Protein AF-A0A948EGP9-F1 (afdb_monomer_lite)

Structure (mmCIF, N/CA/C/O backbone):
data_AF-A0A948EGP9-F1
#
_entry.id   AF-A0A948EGP9-F1
#
loop_
_atom_site.group_PDB
_atom_site.id
_atom_site.type_symbol
_atom_site.label_atom_id
_atom_site.label_alt_id
_atom_site.label_comp_id
_atom_site.label_asym_id
_atom_site.label_entity_id
_atom_site.label_seq_id
_atom_site.pdbx_PDB_ins_code
_atom_site.Cartn_x
_atom_site.Cartn_y
_atom_site.Cartn_z
_atom_site.occupancy
_atom_site.B_iso_or_equiv
_atom_site.auth_seq_id
_atom_site.auth_comp_id
_atom_site.auth_asym_id
_atom_site.auth_atom_id
_atom_site.pdbx_PDB_model_num
ATOM 1 N N . MET A 1 1 ? 43.676 37.300 -7.408 1.00 57.22 1 MET A N 1
ATOM 2 C CA . MET A 1 1 ? 42.963 36.476 -6.403 1.00 57.22 1 MET A CA 1
ATOM 3 C C . MET A 1 1 ? 41.833 37.246 -5.714 1.00 57.22 1 MET A C 1
ATOM 5 O O . MET A 1 1 ? 40.817 36.639 -5.424 1.00 57.22 1 MET A O 1
ATOM 9 N N . GLU A 1 2 ? 41.939 38.569 -5.544 1.00 65.25 2 GLU A N 1
ATOM 10 C CA . GLU A 1 2 ? 40.923 39.409 -4.878 1.00 65.25 2 GLU A CA 1
ATOM 11 C C . GLU A 1 2 ? 39.517 39.390 -5.524 1.00 65.25 2 GLU A C 1
ATOM 13 O O . GLU A 1 2 ? 38.510 39.351 -4.822 1.00 65.25 2 GLU A O 1
ATOM 18 N N . ASN A 1 3 ? 39.428 39.345 -6.858 1.00 68.00 3 ASN A N 1
ATOM 19 C CA . ASN A 1 3 ? 38.135 39.358 -7.559 1.00 68.00 3 ASN A CA 1
ATOM 20 C C . ASN A 1 3 ? 37.352 38.046 -7.408 1.00 68.00 3 ASN A C 1
ATOM 22 O O . ASN A 1 3 ? 36.128 38.075 -7.380 1.00 68.00 3 ASN A O 1
ATOM 26 N N . GLN A 1 4 ? 38.04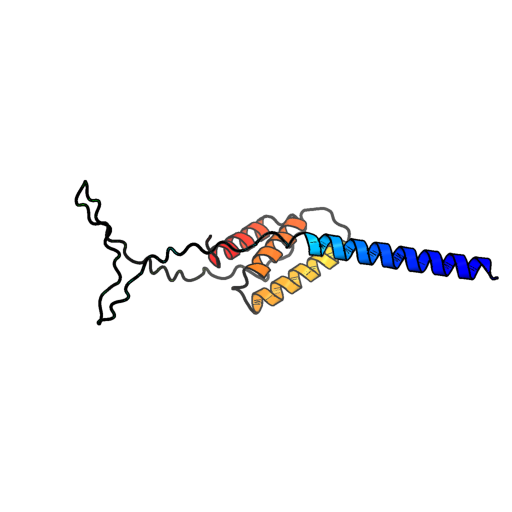2 36.911 -7.248 1.00 71.62 4 GLN A N 1
ATOM 27 C CA . GLN A 1 4 ? 37.381 35.618 -7.043 1.00 71.62 4 GLN A CA 1
ATOM 28 C C . GLN A 1 4 ? 36.738 35.544 -5.655 1.00 71.62 4 GLN A C 1
ATOM 30 O O . GLN A 1 4 ? 35.602 35.103 -5.528 1.00 71.62 4 GLN A O 1
ATOM 35 N N . THR A 1 5 ? 37.402 36.075 -4.624 1.00 74.94 5 THR A N 1
ATOM 36 C CA . THR A 1 5 ? 36.837 36.150 -3.269 1.00 74.94 5 THR A CA 1
ATOM 37 C C . THR A 1 5 ? 35.601 37.054 -3.219 1.00 74.94 5 THR A C 1
ATOM 39 O O . THR A 1 5 ? 34.613 36.706 -2.577 1.00 74.94 5 THR A O 1
ATOM 42 N N . LYS A 1 6 ? 35.608 38.179 -3.949 1.00 74.00 6 LYS A N 1
ATOM 43 C CA . LYS A 1 6 ? 34.441 39.074 -4.060 1.00 74.00 6 LYS A CA 1
ATOM 44 C C . LYS A 1 6 ? 33.263 38.394 -4.767 1.00 74.00 6 LYS A C 1
ATOM 46 O O . LYS A 1 6 ? 32.138 38.497 -4.289 1.00 74.00 6 LYS A O 1
ATOM 51 N N . ILE A 1 7 ? 33.520 37.651 -5.846 1.00 80.38 7 ILE A N 1
ATOM 52 C CA . ILE A 1 7 ? 32.484 36.901 -6.576 1.00 80.38 7 ILE A CA 1
ATOM 53 C C . ILE A 1 7 ? 31.868 35.806 -5.687 1.00 80.38 7 ILE A C 1
ATOM 55 O O . ILE A 1 7 ? 30.644 35.707 -5.616 1.00 80.38 7 ILE A O 1
ATOM 59 N N . THR A 1 8 ? 32.670 35.051 -4.929 1.00 80.31 8 THR A N 1
ATOM 60 C CA . THR A 1 8 ? 32.153 34.010 -4.018 1.00 80.31 8 THR A CA 1
ATOM 61 C C . THR A 1 8 ? 31.292 34.589 -2.888 1.00 80.31 8 THR A C 1
ATOM 63 O O . THR A 1 8 ? 30.256 34.016 -2.544 1.00 80.31 8 THR A O 1
ATOM 66 N N . ILE A 1 9 ? 31.666 35.750 -2.337 1.00 85.06 9 ILE A N 1
ATOM 67 C CA . ILE A 1 9 ? 30.874 36.427 -1.296 1.00 85.06 9 ILE A CA 1
ATOM 68 C C . ILE A 1 9 ? 29.524 36.892 -1.860 1.00 85.06 9 ILE A C 1
ATOM 70 O O . ILE A 1 9 ? 28.495 36.682 -1.219 1.00 85.06 9 ILE A O 1
ATOM 74 N N . ILE A 1 10 ? 29.505 37.449 -3.077 1.00 85.12 10 ILE A N 1
ATOM 75 C CA . ILE A 1 10 ? 28.267 37.899 -3.736 1.00 85.12 10 ILE A CA 1
ATOM 76 C C . ILE A 1 10 ? 27.328 36.717 -4.016 1.00 85.12 10 ILE A C 1
ATOM 78 O O . ILE A 1 10 ? 26.131 36.817 -3.751 1.00 85.12 10 ILE A O 1
ATOM 82 N N . ILE A 1 11 ? 27.857 35.583 -4.487 1.00 85.12 11 ILE A N 1
ATOM 83 C CA . ILE A 1 11 ? 27.057 34.377 -4.756 1.00 85.12 11 ILE A CA 1
ATOM 84 C C . ILE A 1 11 ? 26.462 33.818 -3.458 1.00 85.12 11 ILE A C 1
ATOM 86 O O . ILE A 1 11 ? 25.275 33.499 -3.411 1.00 85.12 11 ILE A O 1
ATOM 90 N N . THR A 1 12 ? 27.254 33.753 -2.385 1.00 85.94 12 THR A N 1
ATOM 91 C CA . THR A 1 12 ? 26.775 33.258 -1.084 1.00 85.94 12 THR A CA 1
ATOM 92 C C . THR A 1 12 ? 25.673 34.162 -0.515 1.00 85.94 12 THR A C 1
ATOM 94 O O . THR A 1 12 ? 24.657 33.669 -0.028 1.00 85.94 12 THR A O 1
ATOM 97 N N . ALA A 1 13 ? 25.820 35.485 -0.641 1.00 87.19 13 ALA A N 1
ATOM 98 C CA . ALA A 1 13 ? 24.800 36.441 -0.215 1.00 87.19 13 ALA A CA 1
ATOM 99 C C . ALA A 1 13 ? 23.496 36.306 -1.024 1.00 87.19 13 ALA A C 1
ATOM 101 O O . ALA A 1 13 ? 22.409 36.335 -0.448 1.00 87.19 13 ALA A O 1
ATOM 102 N N . LEU A 1 14 ? 23.593 36.089 -2.341 1.00 89.19 14 LEU A N 1
ATOM 103 C CA . LEU A 1 14 ? 22.437 35.863 -3.218 1.00 89.19 14 LEU A CA 1
ATOM 104 C C . LEU A 1 14 ? 21.647 34.604 -2.836 1.00 89.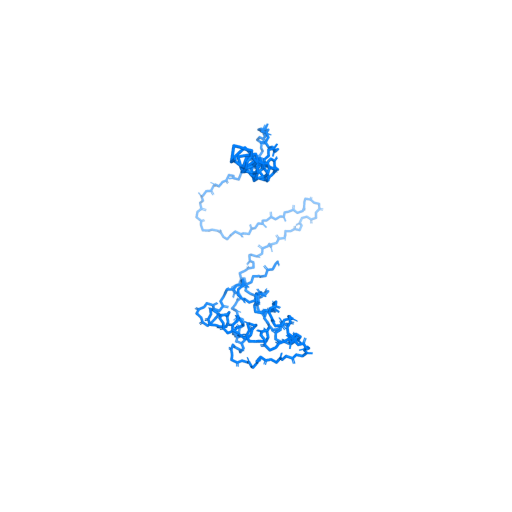19 14 LEU A C 1
ATOM 106 O O . LEU A 1 14 ? 20.418 34.637 -2.814 1.00 89.19 14 LEU A O 1
ATOM 110 N N . ILE A 1 15 ? 22.337 33.518 -2.482 1.00 88.56 15 ILE A N 1
ATOM 111 C CA . ILE A 1 15 ? 21.699 32.262 -2.061 1.00 88.56 15 ILE A CA 1
ATOM 112 C C . ILE A 1 15 ? 20.935 32.450 -0.741 1.00 88.56 15 ILE A C 1
ATOM 114 O O . ILE A 1 15 ? 19.804 31.985 -0.618 1.00 88.56 15 ILE A O 1
ATOM 118 N N . ILE A 1 16 ? 21.503 33.182 0.224 1.00 87.88 16 ILE A N 1
ATOM 119 C CA . ILE A 1 16 ? 20.842 33.454 1.512 1.00 87.88 16 ILE A CA 1
ATOM 120 C C . ILE A 1 16 ? 19.586 34.314 1.319 1.00 87.88 16 ILE A C 1
ATOM 122 O O . ILE A 1 16 ? 18.565 34.051 1.950 1.00 87.88 16 ILE A O 1
ATOM 126 N N . ILE A 1 17 ? 19.626 35.301 0.418 1.00 85.69 17 ILE A N 1
ATOM 127 C CA . ILE A 1 17 ? 18.463 36.145 0.102 1.00 85.69 17 ILE A CA 1
ATOM 128 C C . ILE A 1 17 ? 17.358 35.325 -0.576 1.00 85.69 17 ILE A C 1
ATOM 130 O O . ILE A 1 17 ? 16.188 35.485 -0.232 1.00 85.69 17 ILE A O 1
ATOM 134 N N . LEU A 1 18 ? 17.711 34.417 -1.490 1.00 83.12 18 LEU A N 1
ATOM 135 C CA . LEU A 1 18 ? 16.743 33.535 -2.150 1.00 83.12 18 LEU A CA 1
ATOM 136 C C . LEU A 1 18 ? 16.077 32.569 -1.162 1.00 83.12 18 LEU A C 1
ATOM 138 O O . LEU A 1 18 ? 14.856 32.428 -1.179 1.00 83.12 18 LEU A O 1
ATOM 142 N N . ILE A 1 19 ? 16.852 31.952 -0.265 1.00 81.56 19 ILE A N 1
ATOM 143 C CA . ILE A 1 19 ? 16.320 31.041 0.762 1.00 81.56 19 ILE A CA 1
ATOM 144 C C . ILE A 1 19 ? 15.471 31.814 1.782 1.00 81.56 19 ILE A C 1
ATOM 146 O O . ILE A 1 19 ? 14.368 31.385 2.117 1.00 81.56 19 ILE A O 1
ATOM 150 N N . GLY A 1 20 ? 15.941 32.979 2.238 1.00 76.81 20 GLY A N 1
ATOM 151 C CA . GLY A 1 20 ? 15.199 33.837 3.163 1.00 76.81 20 GLY A CA 1
ATOM 152 C C . GLY A 1 20 ? 13.883 34.349 2.571 1.00 76.81 20 GLY A C 1
ATOM 153 O O . GLY A 1 20 ? 12.856 34.330 3.248 1.00 76.81 20 GLY A O 1
ATOM 154 N N . GLY A 1 21 ? 13.884 34.737 1.292 1.00 79.50 21 GLY A N 1
ATOM 155 C CA . GLY A 1 21 ? 12.678 35.144 0.568 1.00 79.50 21 GLY A CA 1
ATOM 156 C C . GLY A 1 21 ? 11.687 33.996 0.365 1.00 79.50 21 GLY A C 1
ATOM 157 O O . GLY A 1 21 ? 10.483 34.193 0.520 1.00 79.50 21 GLY A O 1
ATOM 158 N N . TYR A 1 22 ? 12.183 32.787 0.088 1.00 79.69 22 TYR A N 1
ATOM 159 C CA . TYR A 1 22 ? 11.342 31.598 -0.064 1.00 79.69 22 TYR A CA 1
ATOM 160 C C . TYR A 1 22 ? 10.614 31.236 1.242 1.00 79.69 22 TYR A C 1
ATOM 162 O O . TYR A 1 22 ? 9.406 31.008 1.227 1.00 79.69 22 TYR A O 1
ATOM 170 N N . ILE A 1 23 ? 11.314 31.271 2.382 1.00 71.62 23 ILE A N 1
ATOM 171 C CA . ILE A 1 23 ? 10.721 30.991 3.704 1.00 71.62 23 ILE A CA 1
ATOM 172 C C . ILE A 1 23 ? 9.746 32.103 4.128 1.00 71.62 23 ILE A C 1
ATOM 174 O O . ILE A 1 23 ? 8.704 31.827 4.722 1.00 71.62 23 ILE A O 1
ATOM 178 N N . TYR A 1 24 ? 10.045 33.366 3.804 1.00 68.31 24 TYR A N 1
ATOM 179 C CA . TYR A 1 24 ? 9.154 34.489 4.113 1.00 68.31 24 TYR A CA 1
ATOM 180 C C . TYR A 1 24 ? 7.816 34.402 3.366 1.00 68.31 24 TYR A C 1
ATOM 182 O O . TYR A 1 24 ? 6.767 34.698 3.940 1.00 68.31 24 TYR A O 1
ATOM 190 N N . ASN A 1 25 ? 7.839 33.962 2.105 1.00 67.62 25 ASN A N 1
ATOM 191 C CA . ASN A 1 25 ? 6.624 33.817 1.310 1.00 67.62 25 ASN A CA 1
ATOM 192 C C . ASN A 1 25 ? 5.679 32.753 1.902 1.00 67.62 25 ASN A C 1
ATOM 194 O O . ASN A 1 25 ? 4.483 33.010 2.033 1.00 67.62 25 ASN A O 1
ATOM 198 N N . ASP A 1 26 ? 6.221 31.619 2.358 1.00 56.53 26 ASP A N 1
ATOM 199 C CA . ASP A 1 26 ? 5.447 30.533 2.983 1.00 56.53 26 ASP A CA 1
ATOM 200 C C . ASP A 1 26 ? 4.823 30.950 4.334 1.00 56.53 26 ASP A C 1
ATOM 202 O O . ASP A 1 26 ? 3.674 30.631 4.640 1.00 56.53 26 ASP A O 1
ATOM 206 N N . ALA A 1 27 ? 5.524 31.779 5.116 1.00 56.12 27 ALA A N 1
ATOM 207 C CA . ALA A 1 27 ? 5.020 32.295 6.392 1.00 56.12 27 ALA A CA 1
ATOM 208 C C . ALA A 1 27 ? 3.988 33.438 6.254 1.00 56.12 27 ALA A C 1
ATOM 210 O O . ALA A 1 27 ? 3.264 33.738 7.209 1.00 56.12 27 ALA A O 1
ATOM 211 N N . SER A 1 28 ? 3.894 34.087 5.087 1.00 54.12 28 SER A N 1
ATOM 212 C CA . SER A 1 28 ? 3.007 35.244 4.874 1.00 54.12 28 SER A CA 1
ATOM 213 C C . SER A 1 28 ? 1.559 34.884 4.506 1.00 54.12 28 SER A C 1
ATOM 215 O O . SER A 1 28 ? 0.678 35.739 4.594 1.00 54.12 28 SER A O 1
ATOM 217 N N . LEU A 1 29 ? 1.264 33.611 4.214 1.00 50.97 29 LEU A N 1
ATOM 218 C CA . LEU A 1 29 ? -0.097 33.131 3.920 1.00 50.97 29 LEU A CA 1
ATOM 219 C C . LEU A 1 29 ? -0.928 32.770 5.169 1.00 50.97 29 LEU A C 1
ATOM 221 O O . LEU A 1 29 ? -2.062 32.314 5.045 1.00 50.97 29 LEU A O 1
ATOM 225 N N . LYS A 1 30 ? -0.419 33.020 6.385 1.00 55.88 30 LYS A N 1
ATOM 226 C CA . LYS A 1 30 ? -1.166 32.830 7.647 1.00 55.88 30 LYS A CA 1
ATOM 227 C C . LYS A 1 30 ? -1.297 34.100 8.484 1.00 55.88 30 LYS A C 1
ATOM 229 O O . LYS A 1 30 ? -1.107 34.077 9.699 1.00 55.88 30 LYS A O 1
ATOM 234 N N . ARG A 1 31 ? -1.654 35.221 7.853 1.00 51.94 31 ARG A N 1
ATOM 235 C CA . ARG A 1 31 ? -2.123 36.420 8.569 1.00 51.94 31 ARG A CA 1
ATOM 236 C C . ARG A 1 31 ? -3.348 37.049 7.910 1.00 51.94 31 ARG A C 1
ATOM 238 O O . ARG A 1 31 ? -3.319 38.185 7.459 1.00 51.94 31 ARG A O 1
ATOM 245 N N . GLN A 1 32 ? -4.453 36.314 7.944 1.00 44.69 32 GLN A N 1
ATOM 246 C CA . GLN A 1 32 ? -5.783 36.901 8.081 1.00 44.69 32 GLN A CA 1
ATOM 247 C C . GLN A 1 32 ? -6.521 36.143 9.182 1.00 44.69 32 GLN A C 1
ATOM 249 O O . GLN A 1 32 ? -6.579 34.918 9.171 1.00 44.69 32 GLN A O 1
ATOM 254 N N . GLY A 1 33 ? -7.018 36.887 10.162 1.00 39.81 33 GLY A N 1
ATOM 255 C CA . GLY A 1 33 ? -7.721 36.350 11.322 1.00 39.81 33 GLY A CA 1
ATOM 256 C C . GLY A 1 33 ? -7.625 37.284 12.520 1.00 39.81 33 GLY A C 1
ATOM 257 O O . GLY A 1 33 ? -7.297 36.847 13.617 1.00 39.81 33 GLY A O 1
ATOM 258 N N . GLY A 1 34 ? -7.824 38.585 12.287 1.00 40.03 34 GLY A N 1
ATOM 259 C CA . GLY A 1 34 ? -8.103 39.531 13.358 1.00 40.03 34 GLY A CA 1
ATOM 260 C C . GLY A 1 34 ? -9.502 39.262 13.911 1.00 40.03 34 GLY A C 1
ATOM 261 O O . GLY A 1 34 ? -10.449 39.081 13.155 1.00 40.03 34 GLY A O 1
ATOM 262 N N . THR A 1 35 ? -9.557 39.204 15.233 1.00 39.16 35 THR A N 1
ATOM 263 C CA . THR A 1 35 ? -10.701 39.191 16.148 1.00 39.16 35 THR A CA 1
ATOM 264 C C . THR A 1 35 ? -11.978 39.886 15.667 1.00 39.16 35 THR A C 1
ATOM 266 O O . THR A 1 35 ? -11.974 41.103 15.496 1.00 39.16 35 THR A O 1
ATOM 269 N N . GLU A 1 36 ? -13.090 39.149 15.677 1.00 44.09 36 GLU A N 1
ATOM 270 C CA . GLU A 1 36 ? -14.392 39.675 16.095 1.00 44.09 36 GLU A CA 1
ATOM 271 C C . GLU A 1 36 ? -15.009 38.737 17.137 1.00 44.09 36 GLU A C 1
ATOM 273 O O . GLU A 1 36 ? -15.292 37.565 16.896 1.00 44.09 36 GLU A O 1
ATOM 278 N N . THR A 1 37 ? -15.170 39.287 18.335 1.00 37.94 37 THR A N 1
ATOM 279 C CA . THR A 1 37 ? -16.025 38.775 19.396 1.00 37.94 37 THR A CA 1
ATOM 280 C C . THR A 1 37 ? -17.474 38.998 18.976 1.00 37.94 37 THR A C 1
ATOM 282 O O . THR A 1 37 ? -17.936 40.135 18.959 1.00 37.94 37 THR A O 1
ATOM 285 N N . ALA A 1 38 ? -18.208 37.923 18.704 1.00 39.41 38 ALA A N 1
ATOM 286 C CA . ALA A 1 38 ? -19.662 37.915 18.787 1.00 39.41 38 ALA A CA 1
ATOM 287 C C . ALA A 1 38 ? -20.108 36.612 19.453 1.00 39.41 38 ALA A C 1
ATOM 289 O O . ALA A 1 38 ? -20.139 35.536 18.862 1.00 39.41 38 ALA A O 1
ATOM 290 N N . THR A 1 39 ? -20.417 36.752 20.737 1.00 40.41 39 THR A N 1
ATOM 291 C CA . THR A 1 39 ? -21.214 35.842 21.545 1.00 40.41 39 THR A CA 1
ATOM 292 C C . THR A 1 39 ? -22.478 35.422 20.800 1.00 40.41 39 THR A C 1
ATOM 294 O O . THR A 1 39 ? -23.318 36.257 20.473 1.00 40.41 39 THR A O 1
ATOM 297 N N . SER A 1 40 ? -22.644 34.120 20.602 1.00 39.75 40 SER A N 1
ATOM 298 C CA . SER A 1 40 ? -23.941 33.438 20.586 1.00 39.75 40 SER A CA 1
ATOM 299 C C . SER A 1 40 ? -23.688 31.976 20.931 1.00 39.75 40 SER A C 1
ATOM 301 O O . SER A 1 40 ? -23.649 31.098 20.076 1.00 39.75 40 SER A O 1
ATOM 303 N N . THR A 1 41 ? -23.450 31.742 22.218 1.00 38.38 41 THR A N 1
ATOM 304 C CA . THR A 1 41 ? -23.641 30.439 22.848 1.00 38.38 41 THR A CA 1
ATOM 305 C C . THR A 1 41 ? -25.150 30.184 22.868 1.00 38.38 41 THR A C 1
ATOM 307 O O . THR A 1 41 ? -25.847 30.926 23.561 1.00 38.38 41 THR A O 1
ATOM 310 N N . PRO A 1 42 ? -25.707 29.188 22.154 1.00 42.50 42 PRO A N 1
ATOM 311 C CA . PRO A 1 42 ? -26.950 28.596 22.613 1.00 42.50 42 PRO A CA 1
ATOM 312 C C . PRO A 1 42 ? -26.629 27.950 23.960 1.00 42.50 42 PRO A C 1
ATOM 314 O O . PRO A 1 42 ? -25.846 27.004 24.059 1.00 42.50 42 PRO A O 1
ATOM 317 N N . GLU A 1 43 ? -27.148 28.563 25.013 1.00 36.88 43 GLU A N 1
ATOM 318 C CA . GLU A 1 43 ? -27.078 28.080 26.380 1.00 36.88 43 GLU A CA 1
ATOM 319 C C . GLU A 1 43 ? -27.820 26.738 26.444 1.00 36.88 43 GLU A C 1
ATOM 321 O O . GLU A 1 43 ? -29.025 26.671 26.677 1.00 36.88 43 GLU A O 1
ATOM 326 N N . PHE A 1 44 ? -27.108 25.639 26.184 1.00 39.38 44 PHE A N 1
ATOM 327 C CA . PHE A 1 44 ? -27.584 24.313 26.543 1.00 39.38 44 PHE A CA 1
ATOM 328 C C . PHE A 1 44 ? -27.478 24.207 28.059 1.00 39.38 44 PHE A C 1
ATOM 330 O O . PHE A 1 44 ? -26.441 23.851 28.623 1.00 39.38 44 PHE A O 1
ATOM 337 N N . ALA A 1 45 ? -28.564 24.596 28.723 1.00 34.16 45 ALA A N 1
ATOM 338 C CA . ALA A 1 45 ? -28.765 24.379 30.139 1.00 34.16 45 ALA A CA 1
ATOM 339 C C . ALA A 1 45 ? -28.766 22.866 30.409 1.00 34.16 45 ALA A C 1
ATOM 341 O O . ALA A 1 45 ? -29.801 22.203 30.357 1.00 34.16 45 ALA A O 1
ATOM 342 N N . ASN A 1 46 ? -27.593 22.312 30.715 1.00 40.81 46 ASN A N 1
ATOM 343 C CA . ASN A 1 46 ? -27.477 20.977 31.281 1.00 40.81 46 ASN A CA 1
ATOM 344 C C . ASN A 1 46 ? -28.034 21.004 32.706 1.00 40.81 46 ASN A C 1
ATOM 346 O O . ASN A 1 46 ? -27.314 21.202 33.685 1.00 40.81 46 ASN A O 1
ATOM 350 N N . LYS A 1 47 ? -29.345 20.790 32.824 1.00 34.06 47 LYS A N 1
ATOM 351 C CA . LYS A 1 47 ? -29.961 20.385 34.080 1.00 34.06 47 LYS A CA 1
ATOM 352 C C . LYS A 1 47 ? -29.724 18.886 34.253 1.00 34.06 47 LYS A C 1
ATOM 354 O O . LYS A 1 47 ? -30.473 18.061 33.744 1.00 34.06 47 LYS A O 1
ATOM 359 N N . THR A 1 48 ? -28.669 18.539 34.982 1.00 44.06 48 THR A N 1
ATOM 360 C CA . THR A 1 48 ? -28.414 17.168 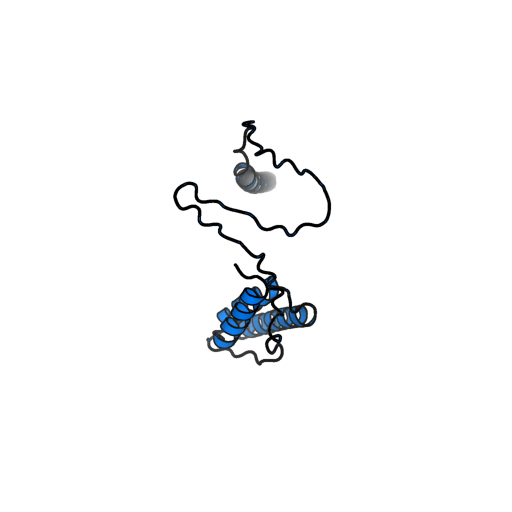35.434 1.00 44.06 48 THR A CA 1
ATOM 361 C C . THR A 1 48 ? -29.532 16.716 36.369 1.00 44.06 48 THR A C 1
ATOM 363 O O . THR A 1 48 ? -29.669 17.266 37.460 1.00 44.06 48 THR A O 1
ATOM 366 N N . THR A 1 49 ? -30.300 15.691 36.002 1.00 31.94 49 THR A N 1
ATOM 367 C CA . THR A 1 49 ? -30.939 14.774 36.962 1.00 31.94 49 THR A CA 1
ATOM 368 C C . THR A 1 49 ? -31.215 13.439 36.272 1.00 31.94 49 THR A C 1
ATOM 370 O O . THR A 1 49 ? -32.017 13.393 35.353 1.00 31.94 49 THR A O 1
ATOM 373 N N . GLY A 1 50 ? -30.514 12.401 36.740 1.00 35.72 50 GLY A N 1
ATOM 374 C CA . GLY A 1 50 ? -30.911 10.989 36.780 1.00 35.72 50 GLY A CA 1
ATOM 375 C C . GLY A 1 50 ? -31.635 10.376 35.581 1.00 35.72 50 GLY A C 1
ATOM 376 O O . GLY A 1 50 ? -32.816 10.618 35.388 1.00 35.72 50 GLY A O 1
ATOM 377 N N . ASP A 1 51 ? -30.931 9.464 34.907 1.00 43.16 51 ASP A N 1
ATOM 378 C CA . ASP A 1 51 ? -31.500 8.261 34.286 1.00 43.16 51 ASP A CA 1
ATOM 379 C C . ASP A 1 51 ? -32.707 8.503 33.359 1.00 43.16 51 ASP A C 1
ATOM 381 O O . ASP A 1 51 ? -33.846 8.154 33.658 1.00 43.16 51 ASP A O 1
ATOM 385 N N . ALA A 1 52 ? -32.459 9.126 32.206 1.00 35.97 52 ALA A N 1
ATOM 386 C CA . ALA A 1 52 ? -33.441 9.201 31.133 1.00 35.97 52 ALA A CA 1
ATOM 387 C C . ALA A 1 52 ? -32.742 9.186 29.769 1.00 35.97 52 ALA A C 1
ATOM 389 O O . ALA A 1 52 ? -31.807 9.949 29.519 1.00 35.97 52 ALA A O 1
ATOM 390 N N . GLN A 1 53 ? -33.203 8.280 28.906 1.00 41.94 53 GLN A N 1
ATOM 391 C CA . GLN A 1 53 ? -32.817 8.144 27.504 1.00 41.94 53 GLN A CA 1
ATOM 392 C C . GLN A 1 53 ? -32.797 9.501 26.793 1.00 41.94 53 GLN A C 1
ATOM 394 O O . GLN A 1 53 ? -33.792 10.224 26.786 1.00 41.94 53 GLN A O 1
ATOM 399 N N . LEU A 1 54 ? -31.671 9.814 26.152 1.00 43.31 54 LEU A N 1
ATOM 400 C CA . LEU A 1 54 ? -31.528 10.972 25.274 1.00 43.31 54 LEU A CA 1
ATOM 401 C C . LEU A 1 54 ? -32.261 10.704 23.950 1.00 43.31 54 LEU A C 1
ATOM 403 O O . LEU A 1 54 ? -31.655 10.287 22.966 1.00 43.31 54 LEU A O 1
ATOM 407 N N . GLY A 1 55 ? -33.575 10.914 23.945 1.00 42.56 55 GLY A N 1
ATOM 408 C CA . GLY A 1 55 ? -34.340 11.171 22.729 1.00 42.56 55 GLY A CA 1
ATOM 409 C C . GLY A 1 55 ? -34.421 12.679 22.521 1.00 42.56 55 GLY A C 1
ATOM 410 O O . GLY A 1 55 ? -34.877 13.396 23.410 1.00 42.56 55 GLY A O 1
ATOM 411 N N . PHE A 1 56 ? -33.964 13.184 21.376 1.00 52.41 56 PHE A N 1
ATOM 412 C CA . PHE A 1 56 ? -34.241 14.572 21.012 1.00 52.41 56 PHE A CA 1
ATOM 413 C C . PHE A 1 56 ? -35.661 14.630 20.447 1.00 52.41 56 PHE A C 1
ATOM 415 O O . PHE A 1 56 ? -35.938 14.076 19.384 1.00 52.41 56 PHE A O 1
ATOM 422 N N . GLU A 1 57 ? -36.568 15.266 21.180 1.00 44.16 57 GLU A N 1
ATOM 423 C CA . GLU A 1 57 ? -37.945 15.472 20.747 1.00 44.16 57 GLU A CA 1
ATOM 424 C C . GLU A 1 57 ? -38.013 16.718 19.856 1.00 44.16 57 GLU A C 1
ATOM 426 O O . GLU A 1 57 ? -37.956 17.850 20.336 1.00 44.16 57 GLU A O 1
ATOM 431 N N . TYR A 1 58 ? -38.102 16.517 18.540 1.00 50.25 58 TYR A N 1
ATOM 432 C CA . TYR A 1 58 ? -38.430 17.592 17.605 1.00 50.25 58 TYR A CA 1
ATOM 433 C C . TYR A 1 58 ? -39.938 17.579 17.352 1.00 50.25 58 TYR A C 1
ATOM 435 O O . TYR A 1 58 ? -40.469 16.626 16.775 1.00 50.25 58 TYR A O 1
ATOM 443 N N . VAL A 1 59 ? -40.616 18.640 17.791 1.00 52.03 59 VAL A N 1
ATOM 444 C CA . VAL A 1 59 ? -42.042 18.877 17.542 1.00 52.03 59 VAL A CA 1
ATOM 445 C C . VAL A 1 59 ? -42.164 19.832 16.357 1.00 52.03 59 VAL A C 1
ATOM 447 O O . VAL A 1 59 ? -41.766 20.992 16.446 1.00 52.03 59 VAL A O 1
ATOM 450 N N . ASP A 1 60 ? -42.711 19.357 15.238 1.00 52.69 60 ASP A N 1
ATOM 451 C CA . ASP A 1 60 ? -43.153 20.248 14.161 1.00 52.69 60 ASP A CA 1
ATOM 452 C C . ASP A 1 60 ? -44.410 20.999 14.631 1.00 52.69 60 ASP A C 1
ATOM 454 O O . ASP A 1 60 ? -45.501 20.425 14.714 1.00 52.69 60 ASP A O 1
ATOM 458 N N . GLU A 1 61 ? -44.256 22.291 14.939 1.00 57.84 61 GLU A N 1
ATOM 459 C CA . GLU A 1 61 ? -45.324 23.166 15.444 1.00 57.84 61 GLU A CA 1
ATOM 460 C C . GLU A 1 61 ? -46.548 23.263 14.513 1.00 57.84 61 GLU A C 1
ATOM 462 O O . GLU A 1 61 ? -47.601 23.737 14.941 1.00 57.84 61 GLU A O 1
ATOM 467 N N . LYS A 1 62 ? -46.461 22.809 13.253 1.00 60.28 62 LYS A N 1
ATOM 468 C CA . LYS A 1 62 ? -47.591 22.833 12.309 1.00 60.28 62 LYS A CA 1
ATOM 469 C C . LYS A 1 62 ? -48.304 21.497 12.128 1.00 60.28 62 LYS A C 1
ATOM 471 O O . LYS A 1 62 ? -49.439 21.506 11.654 1.00 60.28 62 LYS A O 1
ATOM 476 N N . SER A 1 63 ? -47.688 20.371 12.487 1.00 56.81 63 SER A N 1
ATOM 477 C CA . SER A 1 63 ? -48.264 19.035 12.254 1.00 56.81 63 SER A CA 1
ATOM 478 C C . SER A 1 63 ? -48.402 18.172 13.511 1.00 56.81 63 SER A C 1
ATOM 480 O O . SER A 1 63 ? -49.104 17.163 13.468 1.00 56.81 63 SER A O 1
ATOM 482 N N . GLY A 1 64 ? -47.785 18.557 14.637 1.00 56.47 64 GLY A N 1
ATOM 483 C CA . GLY A 1 64 ? -47.837 17.789 15.887 1.00 56.47 64 GLY A CA 1
ATOM 484 C C . GLY A 1 64 ? -47.163 16.414 15.799 1.00 56.47 64 GLY A C 1
ATOM 485 O O . GLY A 1 64 ? -47.349 15.582 16.685 1.00 56.47 64 GLY A O 1
ATOM 486 N N . ALA A 1 65 ? -46.402 16.150 14.733 1.00 51.53 65 ALA A N 1
ATOM 487 C CA . ALA A 1 65 ? -45.679 14.903 14.562 1.00 51.53 65 ALA A CA 1
ATOM 488 C C . ALA A 1 65 ? -44.411 14.917 15.425 1.00 51.53 65 ALA A C 1
ATOM 490 O O . ALA A 1 65 ? -43.518 15.739 15.226 1.00 51.53 65 ALA A O 1
ATOM 491 N N . VAL A 1 66 ? -44.344 13.990 16.380 1.00 55.12 66 VAL A N 1
ATOM 492 C CA . VAL A 1 66 ? -43.162 13.758 17.212 1.00 55.12 66 VAL A CA 1
ATOM 493 C C . VAL A 1 66 ? -42.220 12.823 16.460 1.00 55.12 66 VAL A C 1
ATOM 495 O O . VAL A 1 66 ? -42.539 11.651 16.244 1.00 55.12 66 VAL A O 1
ATOM 498 N N . VAL A 1 67 ? -41.059 13.330 16.044 1.00 58.28 67 VAL A N 1
ATOM 499 C CA . VAL A 1 67 ? -40.017 12.506 15.420 1.00 58.28 67 VAL A CA 1
ATOM 500 C C . VAL A 1 67 ? -39.102 11.969 16.518 1.00 58.28 67 VAL A C 1
ATOM 502 O O . VAL A 1 67 ? -38.269 12.693 17.054 1.00 58.28 67 VAL A O 1
ATOM 505 N N . ASN A 1 68 ? -39.263 10.688 16.860 1.00 56.75 68 ASN A N 1
ATOM 506 C CA . ASN A 1 68 ? -38.378 9.996 17.795 1.00 56.75 68 ASN A CA 1
ATOM 507 C C . ASN A 1 68 ? -37.092 9.579 17.068 1.00 56.75 68 ASN A C 1
ATOM 509 O O . ASN A 1 68 ? -37.083 8.574 16.351 1.00 56.75 68 ASN A O 1
ATOM 513 N N . ILE A 1 69 ? -36.014 10.347 17.239 1.00 58.97 69 ILE A N 1
ATOM 514 C CA . ILE A 1 69 ? -34.691 9.922 16.785 1.00 58.97 69 ILE A CA 1
ATOM 515 C C . ILE A 1 69 ? -34.085 8.964 17.811 1.00 58.97 69 ILE A C 1
ATOM 517 O O . ILE A 1 69 ? -33.591 9.365 18.862 1.00 58.97 69 ILE A O 1
ATOM 521 N N . GLN A 1 70 ? -34.132 7.667 17.505 1.00 65.25 70 GLN A N 1
ATOM 522 C CA . GLN A 1 70 ? -33.336 6.687 18.236 1.00 65.25 70 GLN A CA 1
ATOM 523 C C . GLN A 1 70 ? -31.860 6.898 17.884 1.00 65.25 70 GLN A C 1
ATOM 525 O O . GLN A 1 70 ? -31.536 6.990 16.695 1.00 65.25 70 GLN A O 1
ATOM 530 N N . PRO A 1 71 ? -30.955 6.974 18.876 1.00 58.41 71 PRO A N 1
ATOM 531 C CA . PRO A 1 71 ? -29.531 6.978 18.595 1.00 58.41 71 PRO A CA 1
ATOM 532 C C . PRO A 1 71 ? -29.186 5.676 17.867 1.00 58.41 71 PRO A C 1
ATOM 534 O O . PRO A 1 71 ? -29.375 4.582 18.400 1.00 58.41 71 PRO A O 1
ATOM 537 N N . VAL A 1 72 ? -28.711 5.806 16.627 1.00 61.28 72 VAL A N 1
ATOM 538 C CA . VAL A 1 72 ? -28.155 4.699 15.847 1.00 61.28 72 VAL A CA 1
ATOM 539 C C . VAL A 1 72 ? -26.888 4.246 16.566 1.00 61.28 72 VAL A C 1
ATOM 541 O O . VAL A 1 72 ? -25.809 4.801 16.387 1.00 61.28 72 VAL A O 1
ATOM 544 N N . SER A 1 73 ? -27.039 3.255 17.440 1.00 61.88 73 SER A N 1
ATOM 545 C CA . SER A 1 73 ? -25.927 2.510 18.022 1.00 61.88 73 SER A CA 1
ATOM 546 C C . SER A 1 73 ? -25.474 1.454 17.015 1.00 61.88 73 SER A C 1
ATOM 548 O O . SER A 1 73 ? -25.636 0.257 17.239 1.00 61.88 73 SER A O 1
ATOM 550 N N . GLU A 1 74 ? -24.957 1.889 15.867 1.00 59.56 74 GLU A N 1
ATOM 551 C CA . GLU A 1 74 ? -24.263 0.996 14.939 1.00 59.56 74 GLU A CA 1
ATOM 552 C C . GLU A 1 74 ? -22.817 0.837 15.414 1.00 59.56 74 GLU A C 1
ATOM 554 O O . GLU A 1 74 ? -21.891 1.441 14.879 1.00 59.56 74 GLU A O 1
ATOM 559 N N . GLU A 1 75 ? -22.607 -0.003 16.428 1.00 60.28 75 GLU A N 1
ATOM 560 C CA . GLU A 1 75 ? -21.291 -0.605 16.649 1.00 60.28 75 GLU A CA 1
ATOM 561 C C . GLU A 1 75 ? -21.092 -1.644 15.537 1.00 60.28 75 GLU A C 1
ATOM 563 O O . GLU A 1 75 ? -21.362 -2.836 15.679 1.00 60.28 75 GLU A O 1
ATOM 568 N N . LYS A 1 76 ? -20.771 -1.149 14.339 1.00 65.50 76 LYS A N 1
ATOM 569 C CA . LYS A 1 76 ? -20.603 -1.979 13.154 1.00 65.50 76 LYS A CA 1
ATOM 570 C C . LYS A 1 76 ? -19.262 -2.683 13.261 1.00 65.50 76 LYS A C 1
ATOM 572 O O . LYS A 1 76 ? -18.216 -2.072 13.055 1.00 65.50 76 LYS A O 1
ATOM 577 N N . GLU A 1 77 ? -19.302 -3.971 13.581 1.00 74.56 77 GLU A N 1
ATOM 578 C CA . GLU A 1 77 ? -18.116 -4.818 13.521 1.00 74.56 77 GLU A CA 1
ATOM 579 C C . GLU A 1 77 ? -17.496 -4.726 12.119 1.00 74.56 77 GLU A C 1
ATOM 581 O O . GLU A 1 77 ? -18.181 -4.869 11.098 1.00 74.56 77 GLU A O 1
ATOM 586 N N . LEU A 1 78 ? -16.193 -4.435 12.067 1.00 77.50 78 LEU A N 1
ATOM 587 C CA . LEU A 1 78 ? -15.471 -4.358 10.803 1.00 77.50 78 LEU A CA 1
ATOM 588 C C . LEU A 1 78 ? -15.517 -5.726 10.110 1.00 77.50 78 LEU A C 1
ATOM 590 O O . LEU A 1 78 ? -15.404 -6.761 10.774 1.00 77.50 78 LEU A O 1
ATOM 594 N N . PRO A 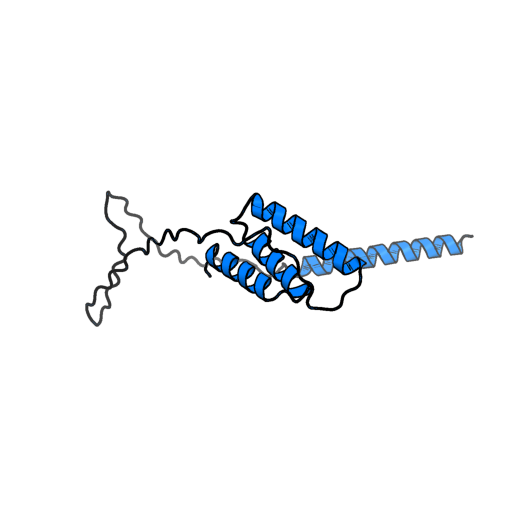1 79 ? -15.664 -5.764 8.773 1.00 81.19 79 PRO A N 1
ATOM 595 C CA . PRO A 1 79 ? -15.568 -7.022 8.046 1.00 81.19 79 PRO A CA 1
ATOM 596 C C . PRO A 1 79 ? -14.184 -7.657 8.251 1.00 81.19 79 PRO A C 1
ATOM 598 O O . PRO A 1 79 ? -13.237 -6.975 8.652 1.00 81.19 79 PRO A O 1
ATOM 601 N N . PRO A 1 80 ? -14.023 -8.951 7.929 1.00 87.44 80 PRO A N 1
ATOM 602 C CA . PRO A 1 80 ? -12.717 -9.589 7.979 1.00 87.44 80 PRO A CA 1
ATOM 603 C C . PRO A 1 80 ? -11.693 -8.824 7.133 1.00 87.44 80 PRO A C 1
ATOM 605 O O . PRO A 1 80 ? -11.990 -8.367 6.025 1.00 87.44 80 PRO A O 1
ATOM 608 N N . VAL A 1 81 ? -10.479 -8.712 7.673 1.00 90.31 81 VAL A N 1
ATOM 609 C CA . VAL A 1 81 ? -9.354 -8.032 7.030 1.00 90.31 81 VAL A CA 1
ATOM 610 C C . VAL A 1 81 ? -9.049 -8.694 5.673 1.00 90.31 81 VAL A C 1
ATOM 612 O O . VAL A 1 81 ? -8.914 -9.920 5.624 1.00 90.31 81 VAL A O 1
ATOM 615 N N . PRO A 1 82 ? -8.909 -7.914 4.583 1.00 92.31 82 PRO A N 1
ATOM 616 C CA . PRO A 1 82 ? -8.463 -8.398 3.279 1.00 92.31 82 PRO A CA 1
ATOM 617 C C . PRO A 1 82 ? -7.150 -9.188 3.324 1.00 92.31 82 PRO A C 1
ATOM 619 O O . PRO A 1 82 ? -6.311 -8.979 4.202 1.00 92.31 82 PRO A O 1
ATOM 622 N N . ASP A 1 83 ? -6.918 -10.058 2.336 1.00 93.56 83 ASP A N 1
ATOM 623 C CA . ASP A 1 83 ? -5.710 -10.890 2.314 1.00 93.56 83 ASP A CA 1
ATOM 624 C C . ASP A 1 83 ? -4.435 -10.063 2.054 1.00 93.56 83 ASP A C 1
ATOM 626 O O . ASP A 1 83 ? -4.043 -9.758 0.921 1.00 93.56 83 ASP A O 1
ATOM 630 N N . LEU A 1 84 ? -3.716 -9.770 3.139 1.00 94.06 84 LEU A N 1
ATOM 631 C CA . LEU A 1 84 ? -2.414 -9.107 3.132 1.00 94.06 84 LEU A CA 1
ATOM 632 C C . LEU A 1 84 ? -1.266 -10.007 2.646 1.00 94.06 84 LEU A C 1
ATOM 634 O O . LEU A 1 84 ? -0.112 -9.603 2.732 1.00 94.06 84 LEU A O 1
ATOM 638 N N . ASN A 1 85 ? -1.503 -11.211 2.135 1.00 93.69 85 ASN A N 1
ATOM 639 C CA . ASN A 1 85 ? -0.486 -12.036 1.475 1.00 93.69 85 ASN A CA 1
ATOM 640 C C . ASN A 1 85 ? -0.719 -12.169 -0.032 1.00 93.69 85 ASN A C 1
ATOM 642 O O . ASN A 1 85 ? 0.158 -12.684 -0.727 1.00 93.69 85 ASN A O 1
ATOM 646 N N . LYS A 1 86 ? -1.805 -11.587 -0.556 1.00 91.12 86 LYS A N 1
ATOM 647 C CA . LYS A 1 86 ? -2.092 -11.515 -1.990 1.00 91.12 86 LYS A CA 1
ATOM 648 C C . LYS A 1 86 ? -0.877 -11.023 -2.779 1.00 91.12 86 LYS A C 1
ATOM 650 O O . LYS A 1 86 ? -0.223 -10.038 -2.390 1.00 91.12 86 LYS A O 1
ATOM 655 N N . ALA A 1 87 ? -0.590 -11.724 -3.876 1.00 92.12 87 ALA A N 1
ATOM 656 C CA . ALA A 1 87 ? 0.532 -11.441 -4.761 1.00 92.12 87 ALA A CA 1
ATOM 657 C C . ALA A 1 87 ? 0.445 -10.022 -5.349 1.00 92.12 87 ALA A C 1
ATOM 659 O O . ALA A 1 87 ? -0.638 -9.453 -5.498 1.00 92.12 87 ALA A O 1
ATOM 660 N N . ILE A 1 88 ? 1.609 -9.453 -5.661 1.00 93.12 88 ILE A N 1
ATOM 661 C CA . ILE A 1 88 ? 1.737 -8.154 -6.325 1.00 93.12 88 ILE A CA 1
ATOM 662 C C . ILE A 1 88 ? 1.827 -8.429 -7.825 1.00 93.12 88 ILE A C 1
ATOM 664 O O . ILE A 1 88 ? 2.782 -9.065 -8.272 1.00 93.12 88 ILE A O 1
ATOM 668 N N . VAL A 1 89 ? 0.838 -7.968 -8.589 1.00 92.44 89 VAL A N 1
ATOM 669 C CA . VAL A 1 89 ? 0.773 -8.155 -10.043 1.00 92.44 89 VAL A CA 1
ATOM 670 C C . VAL A 1 89 ? 0.993 -6.808 -10.719 1.00 92.44 89 VAL A C 1
ATOM 672 O O . VAL A 1 89 ? 0.337 -5.828 -10.386 1.00 92.44 89 VAL A O 1
ATOM 675 N N . PHE A 1 90 ? 1.933 -6.756 -11.658 1.00 95.81 90 PHE A N 1
ATOM 676 C CA . PHE A 1 90 ? 2.193 -5.562 -12.455 1.00 95.81 90 PHE A CA 1
ATOM 677 C C . PHE A 1 90 ? 1.432 -5.673 -13.772 1.00 95.81 90 PHE A C 1
ATOM 679 O O . PHE A 1 90 ? 1.777 -6.506 -14.607 1.00 95.81 90 PHE A O 1
ATOM 686 N N . ASN A 1 91 ? 0.431 -4.817 -13.956 1.00 95.12 91 ASN A N 1
ATOM 687 C CA . ASN A 1 91 ? -0.378 -4.748 -15.177 1.00 95.12 91 ASN A CA 1
ATOM 688 C C . ASN A 1 91 ? 0.066 -3.613 -16.111 1.00 95.12 91 ASN A C 1
ATOM 690 O O . ASN A 1 91 ? -0.572 -3.354 -17.129 1.00 95.12 91 ASN A O 1
ATOM 694 N N . ILE A 1 92 ? 1.148 -2.919 -15.754 1.00 95.12 92 ILE A N 1
ATOM 695 C CA . ILE A 1 92 ? 1.757 -1.867 -16.561 1.00 95.12 92 ILE A CA 1
ATOM 696 C C . ILE A 1 92 ? 3.262 -2.091 -16.708 1.00 95.12 92 ILE A C 1
ATOM 698 O O . ILE A 1 92 ? 3.915 -2.713 -15.861 1.00 95.12 92 ILE A O 1
ATOM 702 N N . 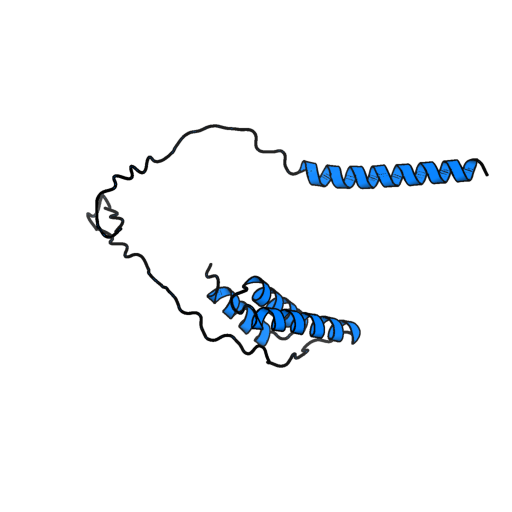GLU A 1 93 ? 3.821 -1.530 -17.776 1.00 95.56 93 GLU A N 1
ATOM 703 C CA . GLU A 1 93 ? 5.261 -1.527 -18.000 1.00 95.56 93 GLU A CA 1
ATOM 704 C C . GLU A 1 93 ? 5.959 -0.508 -17.095 1.00 95.56 93 GLU A C 1
ATOM 706 O O . GLU A 1 93 ? 5.560 0.651 -16.990 1.00 95.56 93 GLU A O 1
ATOM 711 N N . MET A 1 94 ? 7.021 -0.960 -16.431 1.00 94.50 94 MET A N 1
ATOM 712 C CA . MET A 1 94 ? 7.831 -0.178 -15.493 1.00 94.50 94 MET A CA 1
ATOM 713 C C . MET A 1 94 ? 9.278 -0.662 -15.566 1.00 94.50 94 MET A C 1
ATOM 715 O O . MET A 1 94 ? 9.527 -1.838 -15.857 1.00 94.50 94 MET A O 1
ATOM 719 N N . SER A 1 95 ? 10.237 0.208 -15.246 1.00 97.12 95 SER A N 1
ATOM 720 C CA . SER A 1 95 ? 11.639 -0.204 -15.155 1.00 97.12 95 SER A CA 1
ATOM 721 C C . SER A 1 95 ? 11.853 -1.199 -14.004 1.00 97.12 95 SER A C 1
ATOM 723 O O . SER A 1 95 ? 11.099 -1.224 -13.028 1.00 97.12 95 SER A O 1
ATOM 725 N N . ALA A 1 96 ? 12.900 -2.024 -14.085 1.00 95.88 96 ALA A N 1
ATOM 726 C CA . ALA A 1 96 ? 13.209 -3.006 -13.039 1.00 95.88 96 ALA A CA 1
ATOM 727 C C . ALA A 1 96 ? 13.466 -2.353 -11.665 1.00 95.88 96 ALA A C 1
ATOM 729 O O . ALA A 1 96 ? 13.059 -2.882 -10.627 1.00 95.88 96 ALA A O 1
ATOM 730 N N . GLU A 1 97 ? 14.097 -1.178 -11.658 1.00 96.88 97 GLU A N 1
ATOM 731 C CA . GLU A 1 97 ? 14.334 -0.394 -10.446 1.00 96.88 97 GLU A CA 1
ATOM 732 C C . GLU A 1 97 ? 13.016 0.089 -9.826 1.00 96.88 97 GLU A C 1
ATOM 734 O O . GLU A 1 97 ? 12.794 -0.085 -8.626 1.00 96.88 97 GLU A O 1
ATOM 739 N N . GLN A 1 98 ? 12.102 0.616 -10.649 1.00 96.94 98 GLN A N 1
ATOM 740 C CA . GLN A 1 98 ? 10.778 1.043 -10.197 1.00 96.94 98 GLN A CA 1
ATOM 741 C C . GLN A 1 98 ? 9.981 -0.136 -9.632 1.00 96.94 98 GLN A C 1
ATOM 743 O O . GLN A 1 98 ? 9.446 -0.024 -8.532 1.00 96.94 98 GLN A O 1
ATOM 748 N N . LYS A 1 99 ? 9.969 -1.289 -10.320 1.00 96.44 99 LYS A N 1
ATOM 749 C CA . LYS A 1 99 ? 9.308 -2.510 -9.824 1.00 96.44 99 LYS A CA 1
ATOM 750 C C . LYS A 1 99 ? 9.846 -2.912 -8.453 1.00 96.44 99 LYS A C 1
ATOM 752 O O . LYS A 1 99 ? 9.068 -3.145 -7.532 1.00 96.44 99 LYS A O 1
ATOM 757 N N . THR A 1 100 ? 11.168 -2.932 -8.295 1.00 97.25 100 THR A N 1
ATOM 758 C CA . THR A 1 100 ? 11.824 -3.298 -7.031 1.00 97.25 100 THR A CA 1
ATOM 759 C C . THR A 1 100 ? 11.440 -2.344 -5.903 1.00 97.25 100 THR A C 1
ATOM 761 O O . THR A 1 100 ? 11.074 -2.787 -4.812 1.00 97.25 100 THR A O 1
ATOM 764 N N . LYS A 1 101 ? 11.470 -1.034 -6.169 1.00 97.75 101 LYS A N 1
ATOM 765 C CA . LYS A 1 101 ? 11.092 -0.012 -5.190 1.00 97.75 101 LYS A CA 1
ATOM 766 C C . LYS A 1 101 ? 9.622 -0.141 -4.788 1.00 97.75 101 LYS A C 1
ATOM 768 O O . LYS A 1 101 ? 9.331 -0.173 -3.597 1.00 97.75 101 LYS A O 1
ATOM 773 N N . THR A 1 102 ? 8.716 -0.283 -5.752 1.00 97.06 102 THR A N 1
ATOM 774 C CA . THR A 1 102 ? 7.282 -0.412 -5.473 1.00 97.06 102 THR A CA 1
ATOM 775 C C . THR A 1 102 ? 6.953 -1.706 -4.729 1.00 97.06 102 THR A C 1
ATOM 777 O O . THR A 1 102 ? 6.170 -1.669 -3.785 1.00 97.06 102 THR A O 1
ATOM 780 N N . ILE A 1 103 ? 7.592 -2.836 -5.065 1.00 97.31 103 ILE A N 1
ATOM 781 C CA . ILE A 1 103 ? 7.447 -4.093 -4.306 1.00 97.31 103 ILE A CA 1
ATOM 782 C C . ILE A 1 103 ? 7.859 -3.886 -2.850 1.00 97.31 103 ILE A C 1
ATOM 784 O O . ILE A 1 103 ? 7.133 -4.294 -1.944 1.00 97.31 103 ILE A O 1
ATOM 788 N N . LYS A 1 104 ? 9.012 -3.247 -2.619 1.00 98.12 104 LYS A N 1
ATOM 789 C CA . LYS A 1 104 ? 9.495 -2.954 -1.269 1.00 98.12 104 LYS A CA 1
ATOM 790 C C . LYS A 1 104 ? 8.480 -2.106 -0.497 1.00 98.12 104 LYS A C 1
ATOM 792 O O . LYS A 1 104 ? 8.077 -2.511 0.588 1.00 98.12 104 LYS A O 1
ATOM 797 N N . THR A 1 105 ? 8.010 -1.005 -1.081 1.00 98.25 105 THR A N 1
ATOM 798 C CA . THR A 1 105 ? 7.022 -0.115 -0.453 1.00 98.25 105 THR A CA 1
ATOM 799 C C . THR A 1 105 ? 5.708 -0.832 -0.142 1.00 98.25 105 THR A C 1
ATOM 801 O O . THR A 1 105 ? 5.212 -0.736 0.977 1.00 98.25 105 THR A O 1
ATOM 804 N N . ILE A 1 106 ? 5.164 -1.611 -1.082 1.00 98.06 106 ILE A N 1
ATOM 805 C CA . ILE A 1 106 ? 3.939 -2.390 -0.846 1.00 98.06 106 ILE A CA 1
ATOM 806 C C . ILE A 1 106 ? 4.145 -3.391 0.296 1.00 98.06 106 ILE A C 1
ATOM 808 O O . ILE A 1 106 ? 3.262 -3.547 1.136 1.00 98.06 106 ILE A O 1
ATOM 812 N N . ASN A 1 107 ? 5.297 -4.059 0.366 1.00 98.00 107 ASN A N 1
ATOM 813 C CA . ASN A 1 107 ? 5.584 -5.001 1.447 1.00 98.00 107 ASN A CA 1
ATOM 814 C C . ASN A 1 107 ? 5.723 -4.311 2.811 1.00 98.00 107 ASN A C 1
ATOM 816 O O . ASN A 1 107 ? 5.245 -4.855 3.803 1.00 98.00 107 ASN A O 1
ATOM 820 N N . GLU A 1 108 ? 6.321 -3.121 2.864 1.00 98.25 108 GLU A N 1
ATOM 821 C CA . GLU A 1 108 ? 6.399 -2.310 4.085 1.00 98.25 108 GLU A CA 1
ATOM 822 C C . GLU A 1 108 ? 5.004 -1.888 4.566 1.00 98.25 108 GLU A C 1
ATOM 824 O O . GLU A 1 108 ? 4.694 -2.053 5.743 1.00 98.25 108 GLU A O 1
ATOM 829 N N . ILE A 1 109 ? 4.132 -1.429 3.661 1.00 98.50 109 ILE A N 1
ATOM 830 C CA . ILE A 1 109 ? 2.733 -1.103 3.987 1.00 98.50 109 ILE A CA 1
ATOM 831 C C . ILE A 1 109 ? 1.998 -2.349 4.502 1.00 98.50 109 ILE A C 1
ATOM 833 O O . ILE A 1 109 ? 1.350 -2.308 5.544 1.00 98.50 109 ILE A O 1
ATOM 837 N N . LYS A 1 110 ? 2.137 -3.493 3.815 1.00 97.75 110 LYS A N 1
ATOM 838 C CA . LYS A 1 110 ? 1.522 -4.765 4.233 1.00 97.75 110 LYS A CA 1
ATOM 839 C C . LYS A 1 110 ? 2.016 -5.221 5.609 1.00 97.75 110 LYS A C 1
ATOM 841 O O . LYS A 1 110 ? 1.245 -5.836 6.336 1.00 97.75 110 LYS A O 1
ATOM 846 N N . ALA A 1 111 ? 3.270 -4.949 5.972 1.00 97.81 111 ALA A N 1
ATOM 847 C CA . ALA A 1 111 ? 3.789 -5.243 7.305 1.00 97.81 111 ALA A CA 1
ATOM 848 C C . ALA A 1 111 ? 3.122 -4.363 8.373 1.00 97.81 111 ALA A C 1
ATOM 850 O O . ALA A 1 111 ? 2.612 -4.900 9.352 1.00 97.81 111 ALA A O 1
ATOM 851 N N . ARG A 1 112 ? 3.015 -3.048 8.138 1.00 97.94 112 ARG A N 1
ATOM 852 C CA . ARG A 1 112 ? 2.311 -2.133 9.055 1.00 97.94 112 ARG A CA 1
ATOM 853 C C . ARG A 1 112 ? 0.835 -2.490 9.215 1.00 97.94 112 ARG A C 1
ATOM 855 O O . ARG A 1 112 ? 0.334 -2.513 10.331 1.00 97.94 112 ARG A O 1
ATOM 862 N N . LEU A 1 113 ? 0.163 -2.887 8.135 1.00 97.19 113 LEU A N 1
ATOM 863 C CA . LEU A 1 113 ? -1.230 -3.350 8.181 1.00 97.19 113 LEU A CA 1
ATOM 864 C C . LEU A 1 113 ? -1.419 -4.670 8.936 1.00 97.19 113 LEU A C 1
ATOM 866 O O . LEU A 1 113 ? -2.495 -4.908 9.476 1.00 97.19 113 LEU A O 1
ATOM 870 N N . LYS A 1 114 ? -0.400 -5.537 8.990 1.00 96.06 114 LYS A N 1
ATOM 871 C CA . LYS A 1 114 ? -0.443 -6.746 9.830 1.00 96.06 114 LYS A CA 1
ATOM 872 C C . LYS A 1 114 ? -0.364 -6.403 11.317 1.00 96.06 114 LYS A C 1
ATOM 874 O O . LYS A 1 114 ? -0.936 -7.129 12.122 1.00 96.06 114 LYS A O 1
ATOM 879 N N . GLU A 1 115 ? 0.332 -5.325 11.669 1.00 96.56 115 GLU A N 1
ATOM 880 C CA . GLU A 1 115 ? 0.425 -4.822 13.043 1.00 96.56 115 GLU A CA 1
ATOM 881 C C . GLU A 1 115 ? -0.816 -4.008 13.433 1.00 96.56 115 GLU A C 1
ATOM 883 O O . GLU A 1 115 ? -1.346 -4.175 14.529 1.00 96.56 115 GLU A O 1
ATOM 888 N N . ASN A 1 116 ? -1.314 -3.166 12.522 1.00 95.19 116 ASN A N 1
ATOM 889 C CA . ASN A 1 116 ? -2.507 -2.350 12.709 1.00 95.19 116 ASN A CA 1
ATOM 890 C C . ASN A 1 116 ? -3.456 -2.436 11.497 1.00 95.19 116 ASN A C 1
ATOM 892 O O . ASN A 1 116 ? -3.419 -1.578 10.607 1.00 95.19 116 ASN A O 1
ATOM 896 N N . PRO A 1 117 ? -4.385 -3.410 11.488 1.00 94.00 117 PRO A N 1
ATOM 897 C CA . PRO A 1 117 ? -5.366 -3.546 10.416 1.00 94.00 117 PRO A CA 1
ATOM 898 C C . PRO A 1 117 ? -6.393 -2.411 10.357 1.00 94.00 117 PRO A C 1
ATOM 900 O O . PRO A 1 117 ? -7.120 -2.321 9.376 1.00 94.00 117 PRO A O 1
ATOM 903 N N . SER A 1 118 ? -6.486 -1.553 11.378 1.00 93.56 118 SER A N 1
ATOM 904 C CA . SER A 1 118 ? -7.414 -0.409 11.416 1.00 93.56 118 SER A CA 1
ATOM 905 C C . SER A 1 118 ? -6.794 0.900 10.906 1.00 93.56 118 SER A C 1
ATOM 907 O O . SER A 1 118 ? -7.425 1.951 10.953 1.00 93.56 118 SER A O 1
ATOM 909 N N . SER A 1 119 ? -5.556 0.861 10.403 1.00 95.88 119 SER A N 1
ATOM 910 C CA . SER A 1 119 ? -4.874 2.039 9.864 1.00 95.88 119 SER A CA 1
ATOM 911 C C . SER A 1 119 ? -5.469 2.458 8.517 1.00 95.88 119 SER A C 1
ATOM 913 O O . SER A 1 119 ? -5.114 1.918 7.470 1.00 95.88 119 SER A O 1
ATOM 915 N N . VAL A 1 120 ? -6.385 3.433 8.535 1.00 96.00 120 VAL A N 1
ATOM 916 C CA . VAL A 1 120 ? -6.988 4.001 7.315 1.00 96.00 120 VAL A CA 1
ATOM 917 C C . VAL A 1 120 ? -5.903 4.499 6.361 1.00 96.00 120 VAL A C 1
ATOM 919 O O . VAL A 1 120 ? -5.962 4.211 5.170 1.00 96.00 120 VAL A O 1
ATOM 922 N N . GLU A 1 121 ? -4.894 5.196 6.887 1.00 97.25 121 GLU A N 1
ATOM 923 C CA . GLU A 1 121 ? -3.779 5.739 6.106 1.00 97.25 121 GLU A CA 1
ATOM 924 C C . GLU A 1 121 ? -3.031 4.639 5.345 1.00 97.25 121 GLU A C 1
ATOM 926 O O . GLU A 1 121 ? -2.885 4.727 4.126 1.00 97.25 121 GLU A O 1
ATOM 931 N N . ASP A 1 122 ? -2.662 3.545 6.017 1.00 98.25 122 ASP A N 1
ATOM 932 C CA . ASP A 1 122 ? -1.947 2.448 5.363 1.00 98.25 122 ASP A CA 1
ATOM 933 C C . ASP A 1 122 ? -2.808 1.725 4.311 1.00 98.25 122 ASP A C 1
ATOM 935 O O . ASP A 1 122 ? -2.287 1.267 3.290 1.00 98.25 122 ASP A O 1
ATOM 939 N N . TRP A 1 123 ? -4.130 1.637 4.503 1.00 97.88 123 TRP A N 1
ATOM 940 C CA . TRP A 1 123 ? -5.034 1.097 3.479 1.00 97.88 123 TRP A CA 1
ATOM 941 C C . TRP A 1 123 ? -5.150 2.009 2.258 1.00 97.88 123 TRP A C 1
ATOM 943 O O . TRP A 1 123 ? -5.178 1.523 1.120 1.00 97.88 123 TRP A O 1
ATOM 953 N N . ILE A 1 124 ? -5.184 3.325 2.468 1.00 97.94 124 ILE A N 1
ATOM 954 C CA . ILE A 1 124 ? -5.166 4.303 1.378 1.00 97.94 124 ILE A CA 1
ATOM 955 C C . ILE A 1 124 ? -3.848 4.205 0.606 1.00 97.94 124 ILE A C 1
ATOM 957 O O . ILE A 1 124 ? -3.878 4.074 -0.623 1.00 97.94 124 ILE A O 1
ATOM 961 N N . ASP A 1 125 ? -2.717 4.166 1.310 1.00 98.38 125 ASP A N 1
ATOM 962 C CA . ASP A 1 125 ? -1.384 4.016 0.727 1.00 98.38 125 ASP A CA 1
ATOM 963 C C . ASP A 1 125 ? -1.233 2.710 -0.051 1.00 98.38 125 ASP A C 1
ATOM 965 O O . ASP A 1 125 ? -0.688 2.704 -1.163 1.00 98.38 125 ASP A O 1
ATOM 969 N N . LEU A 1 126 ? -1.749 1.599 0.485 1.00 98.25 126 LEU A N 1
ATOM 970 C CA . LEU A 1 126 ? -1.763 0.318 -0.216 1.00 98.25 126 LEU A CA 1
ATOM 971 C C . LEU A 1 126 ? -2.517 0.442 -1.541 1.00 98.25 126 LEU A C 1
ATOM 973 O O . LEU A 1 126 ? -2.014 0.008 -2.581 1.00 98.25 126 LEU A O 1
ATOM 977 N N . GLY A 1 127 ? -3.698 1.062 -1.522 1.00 97.50 127 GLY A N 1
ATOM 978 C CA . GLY A 1 127 ? -4.500 1.264 -2.723 1.00 97.50 127 GLY A CA 1
ATOM 979 C C . GLY A 1 127 ? -3.828 2.184 -3.747 1.00 97.50 127 GLY A C 1
ATOM 980 O O . GLY A 1 127 ? -3.862 1.877 -4.940 1.00 97.50 127 GLY A O 1
ATOM 981 N N . ILE A 1 128 ? -3.150 3.252 -3.306 1.00 98.31 128 ILE A N 1
ATOM 982 C CA . ILE A 1 128 ? -2.370 4.153 -4.173 1.00 98.31 128 ILE A CA 1
ATOM 983 C C . ILE A 1 128 ? -1.233 3.392 -4.862 1.00 98.31 128 ILE A C 1
ATOM 985 O O . ILE A 1 128 ? -1.092 3.474 -6.083 1.00 98.31 128 ILE A O 1
ATOM 989 N N . ASN A 1 129 ? -0.443 2.624 -4.108 1.00 98.12 129 ASN A N 1
ATOM 990 C CA . ASN A 1 129 ? 0.689 1.879 -4.662 1.00 98.12 129 ASN A CA 1
ATOM 991 C C . ASN A 1 129 ? 0.230 0.746 -5.595 1.00 98.12 129 ASN A C 1
ATOM 993 O O . ASN A 1 129 ? 0.839 0.531 -6.642 1.00 98.12 129 ASN A O 1
ATOM 997 N N . ARG A 1 130 ? -0.875 0.058 -5.275 1.00 97.69 130 ARG A N 1
ATOM 998 C CA . ARG A 1 130 ? -1.476 -0.941 -6.176 1.00 97.69 130 ARG A CA 1
ATOM 999 C C . ARG A 1 130 ? -2.032 -0.313 -7.457 1.00 97.69 130 ARG A C 1
ATOM 1001 O O . ARG A 1 130 ? -1.822 -0.842 -8.547 1.00 97.69 130 ARG A O 1
ATOM 1008 N N . LYS A 1 131 ? -2.617 0.885 -7.365 1.00 97.44 131 LYS A N 1
ATOM 1009 C CA . LYS A 1 131 ? -3.096 1.635 -8.535 1.00 97.44 131 LYS A CA 1
ATOM 1010 C C . LYS A 1 131 ? -1.935 2.011 -9.448 1.00 97.44 131 LYS A C 1
ATOM 1012 O O . LYS A 1 131 ? -2.060 1.908 -10.665 1.00 97.44 131 LYS A O 1
ATOM 1017 N N . GLN A 1 132 ? -0.811 2.434 -8.870 1.00 96.81 132 GLN A N 1
ATOM 1018 C CA . GLN A 1 132 ? 0.386 2.797 -9.630 1.00 96.81 132 GLN A CA 1
ATOM 1019 C C . GLN A 1 132 ? 0.928 1.642 -10.473 1.00 96.81 132 GLN A C 1
ATOM 1021 O O . GLN A 1 132 ? 1.482 1.916 -11.525 1.00 96.81 132 GLN A O 1
ATOM 1026 N N . ILE A 1 133 ? 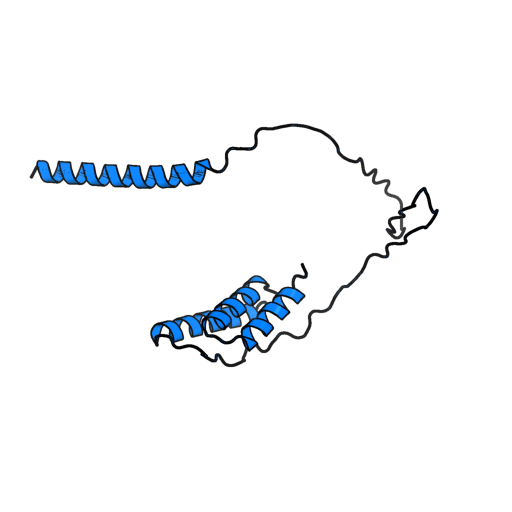0.752 0.385 -10.054 1.00 97.50 133 ILE A N 1
ATOM 1027 C CA . ILE A 1 133 ? 1.192 -0.802 -10.811 1.00 97.50 133 ILE A CA 1
ATOM 1028 C C . ILE A 1 133 ? 0.085 -1.412 -11.688 1.00 97.50 133 ILE A C 1
ATOM 1030 O O . ILE A 1 133 ? 0.290 -2.462 -12.298 1.00 97.50 133 ILE A O 1
ATOM 1034 N N . GLY A 1 134 ? -1.083 -0.765 -11.757 1.00 96.56 134 GLY A N 1
ATOM 1035 C CA . GLY A 1 134 ? -2.247 -1.223 -12.518 1.00 96.56 134 GLY A CA 1
ATOM 1036 C C . GLY A 1 134 ? -3.030 -2.372 -11.873 1.00 96.56 134 GLY A C 1
ATOM 1037 O O . GLY A 1 134 ? -3.879 -2.970 -12.533 1.00 96.56 134 GLY A O 1
ATOM 1038 N N . ASP A 1 135 ? -2.774 -2.699 -10.606 1.00 96.81 135 ASP A N 1
ATOM 1039 C CA . ASP A 1 135 ? -3.535 -3.696 -9.844 1.00 96.81 135 ASP A CA 1
ATOM 1040 C C . ASP A 1 135 ? -4.812 -3.068 -9.269 1.00 96.81 135 ASP A C 1
ATOM 1042 O O . ASP A 1 135 ? -4.910 -2.746 -8.082 1.00 96.81 135 ASP A O 1
ATOM 1046 N N . PHE A 1 136 ? -5.795 -2.846 -10.143 1.00 96.38 136 PHE A N 1
ATOM 1047 C CA . PHE A 1 136 ? -7.043 -2.187 -9.762 1.00 96.38 136 PHE A CA 1
ATOM 1048 C C . PHE A 1 136 ? -7.907 -3.035 -8.826 1.00 96.38 136 PHE A C 1
ATOM 1050 O O . PHE A 1 136 ? -8.550 -2.473 -7.941 1.00 96.38 136 PHE A O 1
ATOM 1057 N N . ASP A 1 137 ? -7.881 -4.363 -8.957 1.00 95.38 137 ASP A N 1
ATOM 1058 C CA . ASP A 1 137 ? -8.627 -5.257 -8.067 1.00 95.38 137 ASP A CA 1
ATOM 1059 C C . ASP A 1 137 ? -8.132 -5.123 -6.624 1.00 95.38 137 ASP A C 1
ATOM 1061 O O . ASP A 1 137 ? -8.925 -4.950 -5.697 1.00 95.38 137 ASP A O 1
ATOM 1065 N N . GLY A 1 138 ? -6.810 -5.146 -6.421 1.00 95.31 138 GLY A N 1
ATOM 1066 C CA . GLY A 1 138 ? -6.229 -4.923 -5.103 1.00 95.31 138 GLY A CA 1
ATOM 1067 C C . GLY A 1 138 ? -6.404 -3.486 -4.593 1.00 95.31 138 GLY A C 1
ATOM 1068 O O . GLY A 1 138 ? -6.516 -3.285 -3.384 1.00 95.31 138 GLY A O 1
ATOM 1069 N N . THR A 1 139 ? -6.473 -2.484 -5.477 1.00 97.12 139 THR A N 1
ATOM 1070 C CA . THR A 1 139 ? -6.817 -1.104 -5.087 1.00 97.12 139 THR A CA 1
ATOM 1071 C C . THR A 1 139 ? -8.241 -0.997 -4.556 1.00 97.12 139 THR A C 1
ATOM 1073 O O . THR A 1 139 ? -8.447 -0.402 -3.499 1.00 97.12 139 THR A O 1
ATOM 1076 N N . ILE A 1 140 ? -9.217 -1.564 -5.270 1.00 96.38 140 ILE A N 1
ATOM 1077 C CA . ILE A 1 140 ? -10.631 -1.528 -4.875 1.00 96.38 140 ILE A CA 1
ATOM 1078 C C . ILE A 1 140 ? -10.807 -2.187 -3.510 1.00 96.38 140 ILE A C 1
ATOM 1080 O O . ILE A 1 140 ? -11.484 -1.637 -2.646 1.00 96.38 140 ILE A O 1
ATOM 1084 N N . GLU A 1 141 ? -10.172 -3.339 -3.304 1.00 95.50 141 GLU A N 1
ATOM 1085 C CA . GLU A 1 141 ? -10.201 -4.065 -2.036 1.00 95.50 141 GLU A CA 1
ATOM 1086 C C . GLU A 1 141 ? -9.667 -3.206 -0.875 1.00 95.50 141 GLU A C 1
ATOM 1088 O O . GLU A 1 141 ? -10.339 -3.068 0.149 1.00 95.50 141 GLU A O 1
ATOM 1093 N N . ALA A 1 142 ? -8.516 -2.552 -1.064 1.00 96.50 142 ALA A N 1
ATOM 1094 C CA . ALA A 1 142 ? -7.903 -1.698 -0.050 1.00 96.50 142 ALA A CA 1
ATOM 1095 C C . ALA A 1 142 ? -8.758 -0.463 0.287 1.00 96.50 142 ALA A C 1
ATOM 1097 O O . ALA A 1 142 ? -9.011 -0.179 1.457 1.00 96.50 142 ALA A O 1
ATOM 1098 N N . TRP A 1 143 ? -9.253 0.256 -0.722 1.00 96.38 143 TRP A N 1
ATOM 1099 C CA . TRP A 1 143 ? -10.058 1.461 -0.503 1.00 96.38 143 TRP A CA 1
ATOM 1100 C C . TRP A 1 143 ? -11.450 1.159 0.045 1.00 96.38 143 TRP A C 1
ATOM 1102 O O . TRP A 1 143 ? -11.946 1.908 0.885 1.00 96.38 143 TRP A O 1
ATOM 1112 N N . LYS A 1 144 ? -12.061 0.044 -0.371 1.00 94.94 144 LYS A N 1
ATOM 1113 C CA . LYS A 1 144 ? -13.324 -0.421 0.209 1.00 94.94 144 LYS A CA 1
ATOM 1114 C C . LYS A 1 144 ? -13.163 -0.736 1.691 1.00 94.94 144 LYS A C 1
ATOM 1116 O O . LYS A 1 144 ? -14.059 -0.448 2.473 1.00 94.94 144 LYS A O 1
ATOM 1121 N N . TYR A 1 145 ? -12.043 -1.330 2.087 1.00 94.75 145 TYR A N 1
ATOM 1122 C CA . TYR A 1 145 ? -11.797 -1.594 3.498 1.00 94.75 145 TYR A CA 1
ATOM 1123 C C . TYR A 1 145 ? -11.524 -0.300 4.280 1.00 94.75 145 TYR A C 1
ATOM 1125 O O . TYR A 1 145 ? -12.117 -0.093 5.336 1.00 94.75 145 TYR A O 1
ATOM 1133 N N . ALA A 1 146 ? -10.738 0.628 3.720 1.00 95.12 146 ALA A N 1
ATOM 1134 C CA . ALA A 1 146 ? -10.515 1.953 4.306 1.00 95.12 146 ALA A CA 1
ATOM 1135 C C . ALA A 1 146 ? -11.831 2.706 4.582 1.00 95.12 146 ALA A C 1
ATOM 1137 O O . ALA A 1 146 ? -12.008 3.259 5.667 1.00 95.12 146 ALA A O 1
ATOM 1138 N N . SER A 1 147 ? -12.782 2.669 3.639 1.00 93.12 147 SER A N 1
ATOM 1139 C CA . SER A 1 147 ? -14.087 3.325 3.800 1.00 93.12 147 SER A CA 1
ATOM 1140 C C . SER A 1 147 ? -14.986 2.668 4.848 1.00 93.12 147 SER A C 1
ATOM 1142 O O . SER A 1 147 ? -15.950 3.279 5.292 1.00 93.12 147 SER A O 1
ATOM 1144 N N . LEU A 1 148 ? -14.722 1.409 5.208 1.00 91.94 148 LEU A N 1
ATOM 1145 C CA . LEU A 1 148 ? -15.460 0.711 6.263 1.00 91.94 148 LEU A CA 1
ATOM 1146 C C . LEU A 1 148 ? -14.888 1.015 7.648 1.00 91.94 148 LEU A C 1
ATOM 1148 O O . LEU A 1 148 ? -15.652 1.047 8.605 1.00 91.94 148 LEU A O 1
ATOM 1152 N N . ILE A 1 149 ? -13.580 1.276 7.745 1.00 91.12 149 ILE A N 1
ATOM 1153 C CA . ILE A 1 149 ? -12.938 1.724 8.988 1.00 91.12 149 ILE A CA 1
ATOM 1154 C C . ILE A 1 149 ? -13.362 3.151 9.344 1.00 91.12 149 ILE A C 1
ATOM 1156 O O . ILE A 1 149 ? -13.655 3.432 10.502 1.00 91.12 149 ILE A O 1
ATOM 1160 N N . SER A 1 150 ? -13.384 4.050 8.358 1.00 87.44 150 SER A N 1
ATOM 1161 C CA . SER A 1 150 ? -13.801 5.441 8.542 1.00 87.44 150 SER A CA 1
ATOM 1162 C C . SER A 1 150 ? -14.895 5.791 7.536 1.00 87.44 150 SER A C 1
ATOM 1164 O O . SER A 1 150 ? -14.585 6.326 6.466 1.00 87.44 150 SER A O 1
ATOM 1166 N N . PRO A 1 151 ? -16.166 5.488 7.855 1.00 80.19 151 PRO A N 1
ATOM 1167 C CA . PRO A 1 151 ? -17.300 5.949 7.067 1.00 80.19 151 PRO A CA 1
ATOM 1168 C C . PRO A 1 151 ? -17.302 7.482 7.023 1.00 80.19 151 PRO A C 1
ATOM 1170 O O . PRO A 1 151 ? -17.110 8.129 8.053 1.00 80.19 151 PRO A O 1
ATOM 1173 N N . LEU A 1 152 ? -17.463 8.046 5.825 1.00 62.69 152 LEU A N 1
ATOM 1174 C CA . LEU A 1 152 ? -17.660 9.485 5.619 1.00 62.69 152 LEU A CA 1
ATOM 1175 C C . LEU A 1 152 ? -19.102 9.898 5.920 1.00 62.69 152 LEU A C 1
ATOM 1177 O O . LEU A 1 152 ? -20.004 9.058 5.695 1.00 62.69 152 LEU A O 1
#

Secondary structure (DSSP, 8-state):
-HHHHHHHHHHHHHHHHHHHHHHHHHHGGG-------------------S------EEE-TTT--EEE--------PPPPPP-TT------S---HHHHHHHHHHHHHHHHHHHH-TT-HHHHHHHHHHHHHTT-HHHHHHHHHHHHHHS--

Radius of gyration: 28.87 Å; chains: 1; bounding box: 91×52×55 Å

Sequence (152 aa):
MENQTKITIIITALIIILIGGYIYNDASLKRQGGTETATSTPEFANKTTGDAQLGFEYVDEKSGAVVNIQPVSEEKELPPVPDLNKAIVFNIEMSAEQKTKTIKTINEIKARLKENPSSVEDWIDLGINRKQIGDFDGTIEAWKYASLISPL

pLDDT: mean 76.35, std 21.96, range [31.94, 98.5]

Foldseek 3Di:
DVVVVVVVVVVVVVVCVVVVVVVVVVVVVPPDDDDDDDDDDPPPPPPDDDDDDPFDFDQPPVPRDTDGDDPPPCPPDQDDQPDLVDDQDQPDDDDPVVVVVLVVQLNVLSVVCVVPVLPLPSLCVNLVSSVVRVNNVSNCSSNVSSCRSPPD